Protein AF-A0A0R2NMV0-F1 (afdb_monomer_lite)

Foldseek 3Di:
DKKKKKKFFAFQFQDAFVVLVVLCVVVVHDADVVHTNLSSVQSSLCVVLVKDKAKAQPVPDPDPPWDWDADQAFAIFIGDPNDTDHRDDDSPRGIMMMMIGHHPDDNVSNVVSQVVSQVVCCVGGVIRIDMDMDDDDPDDDDDDRDPDPD

pLDDT: mean 88.39, std 9.26, range [35.47, 97.25]

Sequence (150 aa):
MPVAILSMTGLDNRELNPAIEKQLALRKLSPAQPQNALADLMVAIEARHHVTMQAWDMAVMPAEPVQIQTTYDQPVVLKAADEVVVPNLDSKSSRVLVVIGGVQADTEMVHATGQELQRKLKAYFGIQARLQFRTSSDTVQVLNTTKTVS

Secondary structure (DSSP, 8-state):
-EEEEEEEE----SSPPHHHHHHHHHTTPPPPSS--HHHHHHHHHHHHH---EEEEEGGG-SSSS-EEE--TTS--EEEETTEEEPP---TT--EEEEEE--TT--HHHHHHHHHHHHHHHHHHH----EEEEEE--SS------SPP--

Structure (mmCIF, N/CA/C/O backbone):
data_AF-A0A0R2NMV0-F1
#
_entry.id   AF-A0A0R2NMV0-F1
#
loop_
_atom_site.group_PDB
_atom_site.id
_atom_site.type_symbol
_atom_site.label_atom_id
_atom_site.label_alt_id
_atom_site.label_comp_id
_atom_site.label_asym_id
_atom_site.label_entity_id
_atom_site.label_seq_id
_atom_site.pdbx_PDB_ins_code
_atom_site.Cartn_x
_atom_site.Cartn_y
_atom_site.Cartn_z
_atom_site.occupancy
_atom_site.B_iso_or_equiv
_atom_site.auth_seq_id
_atom_site.auth_comp_id
_atom_site.auth_asym_id
_atom_site.auth_atom_id
_atom_site.pdbx_PDB_model_num
ATOM 1 N N . MET A 1 1 ? -1.492 0.557 -18.252 1.00 85.12 1 MET A N 1
ATOM 2 C CA . MET A 1 1 ? -2.163 0.353 -16.944 1.00 85.12 1 MET A CA 1
ATOM 3 C C . MET A 1 1 ? -1.728 1.428 -15.947 1.00 85.12 1 MET A C 1
ATOM 5 O O . MET A 1 1 ? -0.521 1.647 -15.849 1.00 85.12 1 MET A O 1
ATOM 9 N N . PRO A 1 2 ? -2.656 2.131 -15.270 1.00 91.25 2 PRO A N 1
ATOM 10 C CA . PRO A 1 2 ? -2.325 3.117 -14.241 1.00 91.25 2 PRO A CA 1
ATOM 11 C C . PRO A 1 2 ? -1.836 2.433 -12.961 1.00 91.25 2 PRO A C 1
ATOM 13 O O . PRO A 1 2 ? -2.341 1.383 -12.571 1.00 91.25 2 PRO A O 1
ATOM 16 N N . VAL A 1 3 ? -0.840 3.032 -12.315 1.00 92.81 3 VAL A N 1
ATOM 17 C CA . VAL A 1 3 ? -0.244 2.533 -11.074 1.00 92.81 3 VAL A CA 1
ATOM 18 C C . VAL A 1 3 ? 0.109 3.715 -10.183 1.00 92.81 3 VAL A C 1
ATOM 20 O O . VAL A 1 3 ? 0.656 4.720 -10.644 1.00 92.81 3 VAL A O 1
ATOM 23 N N . ALA A 1 4 ? -0.158 3.589 -8.890 1.00 94.31 4 ALA A N 1
ATOM 24 C CA . ALA A 1 4 ? 0.366 4.489 -7.878 1.00 94.31 4 ALA A CA 1
ATOM 25 C C . ALA A 1 4 ? 1.418 3.765 -7.040 1.00 94.31 4 ALA A C 1
ATOM 27 O O . ALA A 1 4 ? 1.241 2.623 -6.628 1.00 94.31 4 ALA A O 1
ATOM 28 N N . ILE A 1 5 ? 2.533 4.444 -6.805 1.00 94.19 5 ILE A N 1
ATOM 29 C CA . ILE A 1 5 ? 3.656 3.929 -6.032 1.00 94.19 5 ILE A CA 1
ATOM 30 C C . ILE A 1 5 ? 3.853 4.867 -4.860 1.00 94.19 5 ILE A C 1
ATOM 32 O O . ILE A 1 5 ? 4.059 6.071 -5.037 1.00 94.19 5 ILE A O 1
ATOM 36 N N . LEU A 1 6 ? 3.770 4.310 -3.663 1.00 95.25 6 LEU A N 1
ATOM 37 C CA . LEU A 1 6 ? 3.873 5.042 -2.423 1.00 95.25 6 LEU A CA 1
ATOM 38 C C . LEU A 1 6 ? 5.040 4.472 -1.615 1.00 95.25 6 LEU A C 1
ATOM 40 O O . LEU A 1 6 ? 5.054 3.294 -1.287 1.00 95.25 6 LEU A O 1
ATOM 44 N N . SER A 1 7 ? 6.038 5.299 -1.312 1.00 93.62 7 SER A N 1
ATOM 45 C CA . SER A 1 7 ? 7.212 4.891 -0.534 1.00 93.62 7 SER A CA 1
ATOM 46 C C . SER A 1 7 ? 7.331 5.685 0.760 1.00 93.62 7 SER A C 1
ATOM 48 O O . SER A 1 7 ? 7.032 6.884 0.806 1.00 93.62 7 SER A O 1
ATOM 50 N N . MET A 1 8 ? 7.766 5.021 1.828 1.00 92.62 8 MET A N 1
ATOM 51 C CA . MET A 1 8 ? 7.966 5.652 3.130 1.00 92.62 8 MET A CA 1
ATOM 52 C C . MET A 1 8 ? 9.046 4.954 3.954 1.00 92.62 8 MET A C 1
ATOM 54 O O . MET A 1 8 ? 9.427 3.816 3.687 1.00 92.62 8 MET A O 1
ATOM 58 N N . THR A 1 9 ? 9.513 5.646 4.985 1.00 89.88 9 THR A N 1
ATOM 59 C CA . THR A 1 9 ? 10.479 5.137 5.960 1.00 89.88 9 THR A CA 1
ATOM 60 C C . THR A 1 9 ? 10.031 5.498 7.368 1.00 89.88 9 THR A C 1
ATOM 62 O O . THR A 1 9 ? 9.365 6.517 7.545 1.00 89.88 9 THR A O 1
ATOM 65 N N . GLY A 1 10 ? 10.442 4.710 8.360 1.00 84.44 10 GLY A N 1
ATOM 66 C CA . GLY A 1 10 ? 10.138 4.982 9.768 1.00 84.44 10 GLY A CA 1
ATOM 67 C C . GLY A 1 10 ? 8.693 4.670 10.155 1.00 84.44 10 GLY A C 1
ATOM 68 O O . GLY A 1 10 ? 8.154 5.316 11.048 1.00 84.44 10 GLY A O 1
ATOM 69 N N . LEU A 1 11 ? 8.062 3.712 9.468 1.00 85.81 11 LEU A N 1
ATOM 70 C CA . LEU A 1 11 ? 6.762 3.184 9.867 1.00 85.81 11 LEU A CA 1
ATOM 71 C C . LEU A 1 11 ? 6.899 2.385 11.161 1.00 85.81 11 LEU A C 1
ATOM 73 O O . LEU A 1 11 ? 7.620 1.392 11.194 1.00 85.81 11 LEU A O 1
ATOM 77 N N . ASP A 1 12 ? 6.184 2.800 12.205 1.00 82.75 12 ASP A N 1
ATOM 78 C CA . ASP A 1 12 ? 5.920 1.926 13.344 1.00 82.75 12 ASP A CA 1
ATOM 79 C C . ASP A 1 12 ? 4.629 1.156 13.076 1.00 82.75 12 ASP A C 1
ATOM 81 O O . ASP A 1 12 ? 3.527 1.700 13.138 1.00 82.75 12 ASP A O 1
ATOM 85 N N . ASN A 1 13 ? 4.793 -0.107 12.694 1.00 82.31 13 ASN A N 1
ATOM 86 C CA . ASN A 1 13 ? 3.703 -0.980 12.279 1.00 82.31 13 ASN A CA 1
ATOM 87 C C . ASN A 1 13 ? 3.323 -2.000 13.368 1.00 82.31 13 ASN A C 1
ATOM 89 O O . ASN A 1 13 ? 2.532 -2.913 13.118 1.00 82.31 13 ASN A O 1
ATOM 93 N N . ARG A 1 14 ? 3.925 -1.880 14.562 1.00 80.94 14 ARG A N 1
ATOM 94 C CA . ARG A 1 14 ? 3.723 -2.796 15.695 1.00 80.94 14 ARG A CA 1
ATOM 95 C C . ARG A 1 14 ? 2.430 -2.513 16.431 1.00 80.94 14 ARG A C 1
ATOM 97 O O . ARG A 1 14 ? 1.765 -3.444 16.875 1.00 80.94 14 ARG A O 1
ATOM 104 N N . GLU A 1 15 ? 2.111 -1.237 16.584 1.00 83.06 15 GLU A N 1
ATOM 105 C CA . GLU A 1 15 ? 0.925 -0.801 17.300 1.00 83.06 15 GLU A CA 1
ATOM 106 C C . GLU A 1 15 ? -0.272 -0.786 16.350 1.00 83.06 15 GLU A C 1
ATOM 108 O O . GLU A 1 15 ? -0.298 -0.048 15.363 1.00 83.06 15 GLU A O 1
ATOM 113 N N . LEU A 1 16 ? -1.267 -1.626 16.641 1.00 86.88 16 LEU A N 1
ATOM 114 C CA . LEU A 1 16 ? -2.541 -1.593 15.933 1.00 86.88 16 LEU A CA 1
ATOM 115 C C . LEU A 1 16 ? -3.228 -0.252 16.187 1.00 86.88 16 LEU A C 1
ATOM 117 O O . LEU A 1 16 ? -3.166 0.301 17.282 1.00 86.88 16 LEU A O 1
ATOM 121 N N . ASN A 1 17 ? -3.901 0.277 15.169 1.00 91.00 17 ASN A N 1
ATOM 122 C CA . ASN A 1 17 ? -4.581 1.557 15.288 1.00 91.00 17 ASN A CA 1
ATOM 123 C C . ASN A 1 17 ? -6.075 1.342 15.602 1.00 91.00 17 ASN A C 1
ATOM 125 O O . ASN A 1 17 ? -6.806 0.874 14.720 1.00 91.00 17 ASN A O 1
ATOM 129 N N . PRO A 1 18 ? -6.582 1.779 16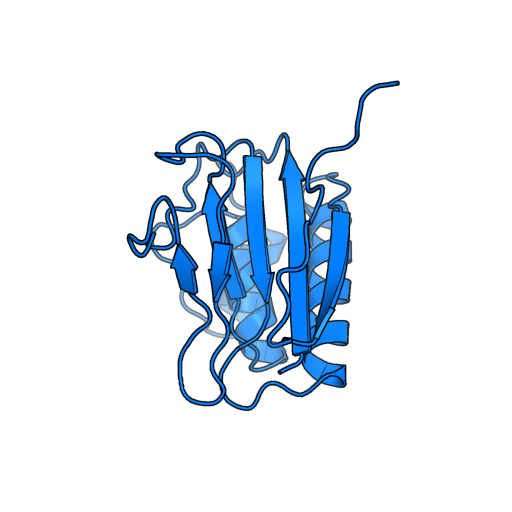.773 1.00 92.62 18 PRO A N 1
ATOM 130 C CA . PRO A 1 18 ? -7.976 1.547 17.165 1.00 92.62 18 PRO A CA 1
ATOM 131 C C . PRO A 1 18 ? -9.006 2.132 16.191 1.00 92.62 18 PRO A C 1
ATOM 133 O O . PRO A 1 18 ? -10.119 1.620 16.051 1.00 92.62 18 PRO A O 1
ATOM 136 N N . ALA A 1 19 ? -8.659 3.216 15.486 1.00 93.25 19 ALA A N 1
ATOM 137 C CA . ALA A 1 19 ? -9.546 3.805 14.487 1.00 93.25 19 ALA A CA 1
ATOM 138 C C . ALA A 1 19 ? -9.664 2.924 13.234 1.00 93.25 19 ALA A C 1
ATOM 140 O O . ALA A 1 19 ? -10.731 2.895 12.614 1.00 93.25 19 ALA A O 1
ATOM 141 N N . ILE A 1 20 ? -8.595 2.211 12.870 1.00 94.50 20 ILE A N 1
ATOM 142 C CA . ILE A 1 20 ? -8.582 1.261 11.753 1.00 94.50 20 ILE A CA 1
ATOM 143 C C . ILE A 1 20 ? -9.339 -0.008 12.154 1.00 94.50 20 ILE A C 1
ATOM 145 O O . ILE A 1 20 ? -10.245 -0.418 11.432 1.00 94.50 20 ILE A O 1
ATOM 149 N N . GLU A 1 21 ? -9.075 -0.560 13.338 1.00 94.62 21 GLU A N 1
ATOM 150 C CA . GLU A 1 21 ? -9.790 -1.737 13.855 1.00 94.62 21 GLU A CA 1
ATOM 151 C C . GLU A 1 21 ? -11.302 -1.499 13.915 1.00 94.62 21 GLU A C 1
ATOM 153 O O . GLU A 1 21 ? -12.100 -2.314 13.447 1.00 94.62 21 GLU A O 1
ATOM 158 N N . LYS A 1 22 ? -11.718 -0.321 14.398 1.00 94.62 22 LYS A N 1
ATOM 159 C CA . LYS A 1 22 ? -13.128 0.077 14.396 1.00 94.62 22 LYS A CA 1
ATOM 160 C C . LYS A 1 22 ? -13.707 0.139 12.980 1.00 94.62 22 LYS A C 1
ATOM 162 O O . LYS A 1 22 ? -14.855 -0.253 12.783 1.00 94.62 22 LYS A O 1
ATOM 167 N N . GLN A 1 23 ? -12.951 0.627 11.992 1.00 93.69 23 GLN A N 1
ATOM 168 C CA . GLN A 1 23 ? -13.397 0.647 10.592 1.00 93.69 23 GLN A CA 1
ATOM 169 C C . GLN A 1 23 ? -13.575 -0.764 10.030 1.00 93.69 23 GLN A C 1
ATOM 171 O O . GLN A 1 23 ? -14.583 -1.012 9.365 1.00 93.69 23 GLN A O 1
ATOM 176 N N . LEU A 1 24 ? -12.641 -1.674 10.316 1.00 95.50 24 LEU A N 1
ATOM 177 C CA . LEU A 1 24 ? -12.741 -3.075 9.912 1.00 95.50 24 LEU A CA 1
ATOM 178 C C . LEU A 1 24 ? -13.975 -3.736 10.537 1.00 95.50 24 LEU A C 1
ATOM 180 O O . LEU A 1 24 ? -14.806 -4.286 9.815 1.00 95.50 24 LEU A O 1
ATOM 184 N N . ALA A 1 25 ? -14.164 -3.582 11.850 1.00 95.81 25 ALA A N 1
ATOM 185 C CA . ALA A 1 25 ? -15.295 -4.155 12.576 1.00 95.81 25 ALA A CA 1
ATOM 186 C C . ALA A 1 25 ? -16.650 -3.626 12.078 1.00 95.81 25 ALA A C 1
ATOM 188 O O . ALA A 1 25 ? -17.555 -4.409 11.788 1.00 95.81 25 ALA A O 1
ATOM 189 N N . LEU A 1 26 ? -16.789 -2.303 11.912 1.00 95.62 26 LEU A N 1
ATOM 190 C CA . LEU A 1 26 ? -18.027 -1.680 11.423 1.00 95.62 26 LEU A CA 1
ATOM 191 C C . LEU A 1 26 ? -18.417 -2.168 10.024 1.00 95.62 26 LEU A C 1
ATOM 193 O O . LEU A 1 26 ? -19.601 -2.258 9.706 1.00 95.62 26 LEU A O 1
ATOM 197 N N . ARG A 1 27 ? -17.422 -2.482 9.192 1.00 94.69 27 ARG A N 1
ATOM 198 C CA . ARG A 1 27 ? -17.616 -2.949 7.816 1.00 94.69 27 ARG A CA 1
ATOM 199 C C . ARG A 1 27 ? -17.578 -4.469 7.684 1.00 94.69 27 ARG A C 1
ATOM 201 O O . ARG A 1 27 ? -17.703 -4.963 6.569 1.00 94.69 27 ARG A O 1
ATOM 208 N N . LYS A 1 28 ? -17.436 -5.195 8.801 1.00 95.50 28 LYS A N 1
ATOM 209 C CA . LYS A 1 28 ? -17.300 -6.660 8.854 1.00 95.50 28 LYS A CA 1
ATOM 210 C C . LYS A 1 28 ? -16.176 -7.183 7.949 1.00 95.50 28 LYS A C 1
ATOM 212 O O . LYS A 1 28 ? -16.324 -8.215 7.303 1.00 95.50 28 LYS A O 1
ATOM 217 N N . LEU A 1 29 ? -15.071 -6.446 7.890 1.00 95.94 29 LEU A N 1
ATOM 218 C CA . LEU A 1 29 ? -13.872 -6.838 7.158 1.00 95.94 29 LEU A CA 1
ATOM 219 C C . LEU A 1 29 ? -12.953 -7.632 8.084 1.00 95.94 29 LEU A C 1
ATOM 221 O O . LEU A 1 29 ? -12.768 -7.265 9.245 1.00 95.94 29 LEU A O 1
ATOM 225 N N . SER A 1 30 ? -12.371 -8.707 7.565 1.00 95.19 30 SER A N 1
ATOM 226 C CA . SER A 1 30 ? -11.333 -9.451 8.274 1.00 95.19 30 SER A CA 1
ATOM 227 C C . SER A 1 30 ? -10.033 -8.639 8.303 1.00 95.19 30 SER A C 1
ATOM 229 O O . SER A 1 30 ? -9.668 -8.084 7.267 1.00 95.19 30 SER A O 1
ATOM 231 N N . PRO A 1 31 ? -9.322 -8.576 9.442 1.00 93.44 31 PRO A N 1
ATOM 232 C CA . PRO A 1 31 ? -7.980 -8.005 9.494 1.00 93.44 31 PRO A CA 1
ATOM 233 C C . PRO A 1 31 ? -7.014 -8.720 8.549 1.00 93.44 31 PRO A C 1
ATOM 235 O O . PRO A 1 31 ? -7.200 -9.900 8.227 1.00 93.44 31 PRO A O 1
ATOM 238 N N . ALA A 1 32 ? -5.967 -8.015 8.136 1.00 91.62 32 ALA A N 1
ATOM 239 C CA . ALA A 1 32 ? -4.927 -8.574 7.290 1.00 91.62 32 ALA A CA 1
ATOM 240 C C . ALA A 1 32 ? -4.158 -9.691 8.013 1.00 91.62 32 ALA A C 1
ATOM 242 O O . ALA A 1 32 ? -4.109 -9.743 9.243 1.00 91.62 32 ALA A O 1
ATOM 243 N N . GLN A 1 33 ? -3.544 -10.593 7.245 1.00 89.00 33 GLN A N 1
ATOM 244 C CA . GLN A 1 33 ? -2.713 -11.678 7.770 1.00 89.00 33 GLN A CA 1
ATOM 245 C C . GLN A 1 33 ? -1.367 -11.706 7.023 1.00 89.00 33 GLN A C 1
ATOM 247 O O . GLN A 1 33 ? -1.379 -11.893 5.806 1.00 89.00 33 GLN A O 1
ATOM 252 N N . PRO A 1 34 ? -0.219 -11.539 7.712 1.00 87.56 34 PRO A N 1
ATOM 253 C CA . PRO A 1 34 ? -0.089 -11.238 9.142 1.00 87.56 34 PRO A CA 1
ATOM 254 C C . PRO A 1 34 ? -0.653 -9.853 9.500 1.00 87.56 34 PRO A C 1
ATOM 256 O O . PRO A 1 34 ? -0.543 -8.905 8.721 1.00 87.56 34 PRO A O 1
ATOM 259 N N . GLN A 1 35 ? -1.241 -9.733 10.693 1.00 89.56 35 GLN A N 1
ATOM 260 C CA . GLN A 1 35 ? -1.876 -8.487 11.117 1.00 89.56 35 GLN A CA 1
ATOM 261 C C . GLN A 1 35 ? -0.835 -7.422 11.474 1.00 89.56 35 GLN A C 1
ATOM 263 O O . GLN A 1 35 ? 0.094 -7.663 12.247 1.00 89.56 35 GLN A O 1
ATOM 268 N N . ASN A 1 36 ? -1.006 -6.232 10.907 1.00 92.25 36 ASN A N 1
ATOM 269 C CA . ASN A 1 36 ? -0.271 -5.020 11.243 1.00 92.25 36 ASN A CA 1
ATOM 270 C C . ASN A 1 36 ? -1.096 -3.799 10.811 1.00 92.25 36 ASN A C 1
ATOM 272 O O . ASN A 1 36 ? -1.986 -3.909 9.964 1.00 92.25 36 ASN A O 1
ATOM 276 N N . ALA A 1 37 ? -0.808 -2.633 11.385 1.00 92.12 37 ALA A N 1
ATOM 277 C CA . ALA A 1 37 ? -1.664 -1.460 11.230 1.00 92.12 37 ALA A CA 1
ATOM 278 C C . ALA A 1 37 ? -1.774 -0.958 9.780 1.00 92.12 37 ALA A C 1
ATOM 280 O O . ALA A 1 37 ? -2.852 -0.539 9.352 1.00 92.12 37 ALA A O 1
ATOM 281 N N . LEU A 1 38 ? -0.688 -1.002 9.006 1.00 94.88 38 LEU A N 1
ATOM 282 C CA . LEU A 1 38 ? -0.702 -0.620 7.596 1.00 94.88 38 LEU A CA 1
ATOM 283 C C . LEU A 1 38 ? -1.467 -1.635 6.739 1.00 94.88 38 LEU A C 1
ATOM 285 O O . LEU A 1 38 ? -2.257 -1.227 5.892 1.00 94.88 38 LEU A O 1
ATOM 289 N N . ALA A 1 39 ? -1.280 -2.933 6.959 1.00 94.62 39 ALA A N 1
ATOM 290 C CA . ALA A 1 39 ? -2.004 -3.955 6.212 1.00 94.62 39 ALA A CA 1
ATOM 291 C C . ALA A 1 39 ? -3.516 -3.885 6.495 1.00 94.62 39 ALA A C 1
ATOM 293 O O . ALA A 1 39 ? -4.321 -3.919 5.567 1.00 94.62 39 ALA A O 1
ATOM 294 N N . ASP A 1 40 ? -3.911 -3.664 7.750 1.00 95.00 40 ASP A N 1
ATOM 295 C CA . ASP A 1 40 ? -5.311 -3.440 8.132 1.00 95.00 40 ASP A CA 1
ATOM 296 C C . ASP A 1 40 ? -5.890 -2.172 7.485 1.00 95.00 40 ASP A C 1
ATOM 298 O O . ASP A 1 40 ? -7.027 -2.155 6.999 1.00 95.00 40 ASP A O 1
ATOM 302 N N . LEU A 1 41 ? -5.094 -1.101 7.422 1.00 95.62 41 LEU A N 1
ATOM 303 C CA . LEU A 1 41 ? -5.463 0.115 6.705 1.00 95.62 41 LEU A CA 1
ATOM 304 C C . LEU A 1 41 ? -5.674 -0.157 5.211 1.00 95.62 41 LEU A C 1
ATOM 306 O O . LEU A 1 41 ? -6.636 0.353 4.629 1.00 95.62 41 LEU A O 1
ATOM 310 N N . MET A 1 42 ? -4.786 -0.942 4.600 1.00 95.88 42 MET A N 1
ATOM 311 C CA . MET A 1 42 ? -4.885 -1.314 3.194 1.00 95.88 42 MET A CA 1
ATOM 312 C C . MET A 1 42 ? -6.180 -2.081 2.931 1.00 95.88 42 MET A C 1
ATOM 314 O O . MET A 1 42 ? -6.942 -1.656 2.069 1.00 95.88 42 MET A O 1
ATOM 318 N N . VAL A 1 43 ? -6.508 -3.089 3.747 1.00 95.75 43 VAL A N 1
ATOM 319 C CA . VAL A 1 43 ? -7.780 -3.833 3.656 1.00 95.75 43 VAL A CA 1
ATOM 320 C C . VAL A 1 43 ? -8.989 -2.896 3.730 1.00 95.75 43 VAL A C 1
ATOM 322 O O . VAL A 1 43 ? -9.918 -2.988 2.922 1.00 95.75 43 VAL A O 1
ATOM 325 N N . ALA A 1 44 ? -8.986 -1.949 4.672 1.00 95.75 44 ALA A N 1
ATOM 326 C CA . ALA A 1 44 ? -10.088 -1.003 4.816 1.00 95.75 44 ALA A CA 1
ATOM 327 C C . ALA A 1 44 ? -10.263 -0.109 3.571 1.00 95.75 44 ALA A C 1
ATOM 329 O O . ALA A 1 44 ? -11.395 0.201 3.186 1.00 95.75 44 ALA A O 1
ATOM 330 N N . ILE A 1 45 ? -9.175 0.328 2.939 1.00 95.94 45 ILE A N 1
ATOM 331 C CA . ILE A 1 45 ? -9.223 1.179 1.741 1.00 95.94 45 ILE A CA 1
ATOM 332 C C . ILE A 1 45 ? -9.584 0.347 0.500 1.00 95.94 45 ILE A C 1
ATOM 334 O O . ILE A 1 45 ? -10.457 0.758 -0.265 1.00 95.94 45 ILE A O 1
ATOM 338 N N . GLU A 1 46 ? -8.985 -0.831 0.329 1.00 93.62 46 GLU A N 1
ATOM 339 C CA . GLU A 1 46 ? -9.268 -1.774 -0.762 1.00 93.62 46 GLU A CA 1
ATOM 340 C C . GLU A 1 46 ? -10.753 -2.101 -0.853 1.00 93.62 46 GLU A C 1
ATOM 342 O O . GLU A 1 46 ? -11.360 -1.944 -1.908 1.00 93.62 46 GLU A O 1
ATOM 347 N N . ALA A 1 47 ? -11.380 -2.434 0.277 1.00 93.00 47 ALA A N 1
ATOM 348 C CA . ALA A 1 47 ? -12.806 -2.740 0.329 1.00 93.00 47 ALA A CA 1
ATOM 349 C C . ALA A 1 47 ? -13.713 -1.563 -0.087 1.00 93.00 47 ALA A C 1
ATOM 351 O O . ALA A 1 47 ? -14.922 -1.729 -0.222 1.00 93.00 47 ALA A O 1
ATOM 352 N N . ARG A 1 48 ? -13.186 -0.332 -0.159 1.00 92.19 48 ARG A N 1
ATOM 353 C CA . ARG A 1 48 ? -13.925 0.858 -0.611 1.00 92.19 48 ARG A CA 1
ATOM 354 C C . ARG A 1 48 ? -13.698 1.128 -2.097 1.00 92.19 48 ARG A C 1
ATOM 356 O O . ARG A 1 48 ? -14.661 1.410 -2.802 1.00 92.19 48 ARG A O 1
ATOM 363 N N . HIS A 1 49 ? -12.443 1.103 -2.536 1.00 92.19 49 HIS A N 1
ATOM 364 C CA . HIS A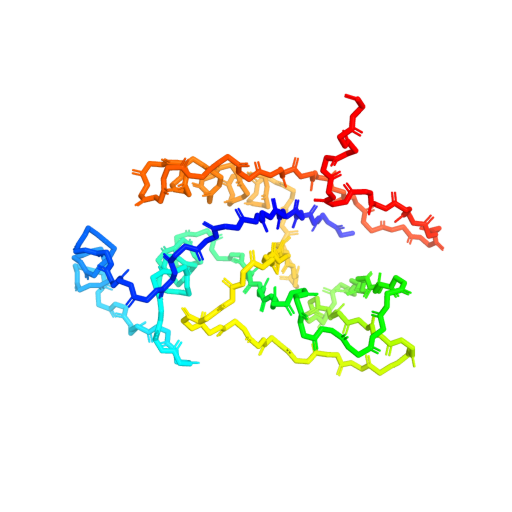 1 49 ? -12.063 1.504 -3.895 1.00 92.19 49 HIS A CA 1
ATOM 365 C C . HIS A 1 49 ? -12.035 0.349 -4.888 1.00 92.19 49 HIS A C 1
ATOM 367 O O . HIS A 1 49 ? -12.048 0.602 -6.081 1.00 92.19 49 HIS A O 1
ATOM 373 N N . HIS A 1 50 ? -12.019 -0.897 -4.415 1.00 90.00 50 HIS A N 1
ATOM 374 C CA . HIS A 1 50 ? -11.884 -2.095 -5.249 1.00 90.00 50 HIS A CA 1
ATOM 375 C C . HIS A 1 50 ? -10.598 -2.095 -6.100 1.00 90.00 50 HIS A C 1
ATOM 377 O O . HIS A 1 50 ? -10.558 -2.682 -7.176 1.00 90.00 50 HIS A O 1
ATOM 383 N N . VAL A 1 51 ? -9.531 -1.456 -5.603 1.00 91.12 51 VAL A N 1
ATOM 384 C CA . VAL A 1 51 ? -8.198 -1.441 -6.223 1.00 91.12 51 VAL A CA 1
ATOM 385 C C . VAL A 1 51 ? -7.218 -2.146 -5.306 1.00 91.12 51 VAL A C 1
ATOM 387 O O . VAL A 1 51 ? -7.029 -1.711 -4.172 1.00 91.12 51 VAL A O 1
ATOM 390 N N . THR A 1 52 ? -6.572 -3.194 -5.812 1.00 91.19 52 THR A N 1
ATOM 391 C CA . THR A 1 52 ? -5.565 -3.961 -5.075 1.00 91.19 52 THR A CA 1
ATOM 392 C C . THR A 1 52 ? -4.371 -3.095 -4.683 1.00 91.19 52 THR A C 1
ATOM 394 O O . THR A 1 52 ? -3.871 -2.285 -5.471 1.00 91.19 52 THR A O 1
ATOM 397 N N . MET A 1 53 ? -3.882 -3.311 -3.467 1.00 94.00 53 MET A N 1
ATOM 398 C CA . MET A 1 53 ? -2.644 -2.753 -2.964 1.00 94.00 53 MET A CA 1
ATOM 399 C C . MET A 1 53 ? -1.747 -3.879 -2.461 1.00 94.00 53 MET A C 1
ATOM 401 O O . MET A 1 53 ? -2.176 -4.828 -1.813 1.00 94.00 53 MET A O 1
ATOM 405 N N . GLN A 1 54 ? -0.461 -3.771 -2.755 1.00 94.19 54 GLN A N 1
ATOM 406 C CA . GLN A 1 54 ? 0.549 -4.702 -2.270 1.00 94.19 54 GLN A CA 1
ATOM 407 C C . GLN A 1 54 ? 1.683 -3.916 -1.636 1.00 94.19 54 GLN A C 1
ATOM 409 O O . GLN A 1 54 ? 2.011 -2.823 -2.097 1.00 94.19 54 GLN A O 1
ATOM 414 N N . ALA A 1 55 ? 2.259 -4.453 -0.565 1.00 93.88 55 ALA A N 1
ATOM 415 C CA . ALA A 1 55 ? 3.287 -3.774 0.203 1.00 93.88 55 ALA A CA 1
ATOM 416 C C . ALA A 1 55 ? 4.484 -4.684 0.477 1.00 93.88 55 ALA A C 1
ATOM 418 O O . ALA A 1 55 ? 4.327 -5.863 0.796 1.00 93.88 55 ALA A O 1
ATOM 419 N N . TRP A 1 56 ? 5.672 -4.096 0.395 1.00 93.56 56 TRP A N 1
ATOM 420 C CA . TRP A 1 56 ? 6.944 -4.763 0.623 1.00 93.56 56 TRP A CA 1
ATOM 421 C C . TRP A 1 56 ? 7.804 -3.980 1.611 1.00 93.56 56 TRP A C 1
ATOM 423 O O . TRP A 1 56 ? 7.844 -2.745 1.566 1.00 93.56 56 TRP A O 1
ATOM 433 N N . ASP A 1 57 ? 8.530 -4.703 2.462 1.00 92.06 57 ASP A N 1
ATOM 434 C CA . ASP A 1 57 ? 9.621 -4.154 3.260 1.00 92.06 57 ASP A CA 1
ATOM 435 C C . ASP A 1 57 ? 10.913 -4.129 2.445 1.00 92.06 57 ASP A C 1
ATOM 437 O O . ASP A 1 57 ? 11.619 -5.124 2.274 1.00 92.06 57 ASP A O 1
ATOM 441 N N . MET A 1 58 ? 11.236 -2.940 1.959 1.00 89.75 58 MET A N 1
ATOM 442 C CA . MET A 1 58 ? 12.438 -2.630 1.204 1.00 89.75 58 MET A CA 1
ATOM 443 C C . MET A 1 58 ? 13.721 -2.762 2.031 1.00 89.75 58 MET A C 1
ATOM 445 O O . MET A 1 58 ? 14.803 -2.755 1.454 1.00 89.75 58 MET A O 1
ATOM 449 N N . ALA A 1 59 ? 13.643 -2.862 3.364 1.00 87.00 59 ALA A N 1
ATOM 450 C CA . ALA A 1 59 ? 14.826 -3.047 4.204 1.00 87.00 59 ALA A CA 1
ATOM 451 C C . ALA A 1 59 ? 15.426 -4.459 4.101 1.00 87.00 59 ALA A C 1
ATOM 453 O O . ALA A 1 59 ? 16.607 -4.634 4.391 1.00 87.00 59 ALA A O 1
ATOM 454 N N . VAL A 1 60 ? 14.633 -5.444 3.673 1.00 86.75 60 VAL A N 1
ATOM 455 C CA . VAL A 1 60 ? 15.031 -6.859 3.586 1.00 86.75 60 VAL A CA 1
ATOM 456 C C . VAL A 1 60 ? 15.039 -7.379 2.145 1.00 86.75 60 VAL A C 1
ATOM 458 O O . VAL A 1 60 ? 14.963 -8.585 1.914 1.00 86.75 60 VAL A O 1
ATOM 461 N N . MET A 1 61 ? 15.104 -6.478 1.160 1.00 86.44 61 MET A N 1
ATOM 462 C CA . MET A 1 61 ? 15.130 -6.866 -0.251 1.00 86.44 61 MET A CA 1
ATOM 463 C C . MET A 1 61 ? 16.442 -7.570 -0.609 1.00 86.44 61 MET A C 1
ATOM 465 O O . MET A 1 61 ? 17.509 -7.116 -0.194 1.00 86.44 61 MET A O 1
ATOM 469 N N . PRO A 1 62 ? 16.388 -8.641 -1.421 1.00 79.00 62 PRO A N 1
ATOM 470 C CA . PRO A 1 62 ? 17.577 -9.406 -1.786 1.00 79.00 62 PRO A CA 1
ATOM 471 C C . PRO A 1 62 ? 18.509 -8.636 -2.734 1.00 79.00 62 PRO A C 1
ATOM 473 O O . PRO A 1 62 ? 19.707 -8.907 -2.767 1.00 79.00 62 PRO A O 1
ATOM 476 N N . ALA A 1 63 ? 17.975 -7.674 -3.496 1.00 79.94 63 ALA A N 1
ATOM 477 C CA . ALA A 1 63 ? 18.737 -6.820 -4.399 1.00 79.94 63 ALA A CA 1
ATOM 478 C C . ALA A 1 63 ? 18.047 -5.462 -4.615 1.00 79.94 63 ALA A C 1
ATOM 480 O O . ALA A 1 63 ? 16.818 -5.366 -4.607 1.00 79.94 63 ALA A O 1
ATOM 481 N N . GLU A 1 64 ? 18.849 -4.426 -4.867 1.00 80.31 64 GLU A N 1
ATOM 482 C CA . GLU A 1 64 ? 18.409 -3.123 -5.375 1.00 80.31 64 GLU A CA 1
ATOM 483 C C . GLU A 1 64 ? 19.190 -2.817 -6.681 1.00 80.31 64 GLU A C 1
ATOM 485 O O . GLU A 1 64 ? 20.395 -3.076 -6.726 1.00 80.31 64 GLU A O 1
ATOM 490 N N . PRO A 1 65 ? 18.564 -2.269 -7.746 1.00 83.31 65 PRO A N 1
ATOM 491 C CA . PRO A 1 65 ? 17.169 -1.839 -7.835 1.00 83.31 65 PRO A CA 1
ATOM 492 C C . PRO A 1 65 ? 16.183 -3.005 -8.015 1.00 83.31 65 PRO A C 1
ATOM 494 O O . PRO A 1 65 ? 16.516 -4.049 -8.569 1.00 83.31 65 PRO A O 1
ATOM 497 N N . VAL A 1 66 ? 14.941 -2.786 -7.583 1.00 88.06 66 VAL A N 1
ATOM 498 C CA . VAL A 1 66 ? 13.801 -3.673 -7.863 1.00 88.06 66 VAL A CA 1
ATOM 499 C C . VAL A 1 66 ? 13.013 -3.169 -9.072 1.00 88.06 66 VAL A C 1
ATOM 501 O O . VAL A 1 66 ? 13.000 -1.971 -9.365 1.00 88.06 66 VAL A O 1
ATOM 504 N N . GLN A 1 67 ? 12.311 -4.070 -9.750 1.00 90.00 67 GLN A N 1
ATOM 505 C CA . GLN A 1 67 ? 11.462 -3.764 -10.895 1.00 90.00 67 GLN A CA 1
ATOM 506 C C . GLN A 1 67 ? 9.996 -4.030 -10.559 1.00 90.00 67 GLN A C 1
ATOM 508 O O . GLN A 1 67 ? 9.646 -5.090 -10.054 1.00 90.00 67 GLN A O 1
ATOM 513 N N . ILE A 1 68 ? 9.118 -3.082 -10.879 1.00 89.25 68 ILE A N 1
ATOM 514 C CA . ILE A 1 68 ? 7.669 -3.291 -10.816 1.00 89.25 68 ILE A CA 1
ATOM 515 C C . ILE A 1 68 ? 7.204 -3.691 -12.212 1.00 89.25 68 ILE A C 1
ATOM 517 O O . ILE A 1 68 ? 7.366 -2.923 -13.163 1.00 89.25 68 ILE A O 1
ATOM 521 N N . GLN A 1 69 ? 6.616 -4.875 -12.336 1.00 88.31 69 GLN A N 1
ATOM 522 C CA . GLN A 1 69 ? 6.002 -5.342 -13.572 1.00 88.31 69 GLN A CA 1
ATOM 523 C C . GLN A 1 69 ? 4.483 -5.302 -13.434 1.00 88.31 69 GLN A C 1
ATOM 525 O O . GLN A 1 69 ? 3.904 -5.706 -12.427 1.00 88.31 69 GLN A O 1
ATOM 530 N N . THR A 1 70 ? 3.843 -4.762 -14.464 1.00 84.50 70 THR A N 1
ATOM 531 C CA . THR A 1 70 ? 2.410 -4.482 -14.493 1.00 84.50 70 THR A CA 1
ATOM 532 C C . THR A 1 70 ? 1.841 -5.048 -15.784 1.00 84.50 70 THR A C 1
ATOM 534 O O . THR A 1 70 ? 2.254 -4.650 -16.871 1.00 84.50 70 THR A O 1
ATOM 537 N N . THR A 1 71 ? 0.909 -5.986 -15.663 1.00 80.69 71 THR A N 1
ATOM 538 C CA . THR A 1 71 ? 0.249 -6.671 -16.782 1.00 80.69 71 THR A CA 1
ATOM 539 C C . THR A 1 71 ? -1.256 -6.435 -16.685 1.00 80.69 71 THR A C 1
ATOM 541 O O . THR A 1 71 ? -1.784 -6.275 -15.590 1.00 80.69 71 THR A O 1
ATOM 544 N N . TYR A 1 72 ? -1.957 -6.357 -17.819 1.00 73.62 72 TYR A N 1
ATOM 545 C CA . TYR A 1 72 ? -3.385 -5.997 -17.840 1.00 73.62 72 TYR A CA 1
ATOM 546 C C . TYR A 1 72 ? -4.294 -7.016 -17.134 1.00 73.62 72 TYR A C 1
ATOM 548 O O . TYR A 1 72 ? -5.353 -6.649 -16.628 1.00 73.62 72 TYR A O 1
ATOM 556 N N . ASP A 1 73 ? -3.884 -8.279 -17.115 1.00 80.06 73 ASP A N 1
ATOM 557 C CA . ASP A 1 73 ? -4.641 -9.449 -16.667 1.00 80.06 73 ASP A CA 1
ATOM 558 C C . ASP A 1 73 ? -4.029 -10.132 -15.437 1.00 80.06 73 ASP A C 1
ATOM 560 O O . ASP A 1 73 ? -4.559 -11.130 -14.950 1.00 80.06 73 ASP A O 1
ATOM 564 N N . GLN A 1 74 ? -2.932 -9.590 -14.909 1.00 81.62 74 GLN A N 1
ATOM 565 C CA . GLN A 1 74 ? -2.237 -10.148 -13.758 1.00 81.62 74 GLN A CA 1
ATOM 566 C C . GLN A 1 74 ? -2.102 -9.110 -12.642 1.00 81.62 74 GLN A C 1
ATOM 568 O O . GLN A 1 74 ? -2.056 -7.903 -12.905 1.00 81.62 74 GLN A O 1
ATOM 573 N N . PRO A 1 75 ? -2.016 -9.559 -11.379 1.00 81.25 75 PRO A N 1
ATOM 574 C CA . PRO A 1 75 ? -1.626 -8.689 -10.285 1.00 81.25 75 PRO A CA 1
ATOM 575 C C . PRO A 1 75 ? -0.295 -8.005 -10.585 1.00 81.25 75 PRO A C 1
ATOM 577 O O . PRO A 1 75 ? 0.566 -8.548 -11.279 1.00 81.25 75 PRO A O 1
ATOM 580 N N . VAL A 1 76 ? -0.112 -6.817 -10.019 1.00 87.31 76 VAL A N 1
ATOM 581 C CA . VAL A 1 76 ? 1.200 -6.176 -10.029 1.00 87.31 76 VAL A CA 1
ATOM 582 C C . VAL A 1 76 ? 2.194 -7.086 -9.308 1.00 87.31 76 VAL A C 1
ATOM 584 O O . VAL A 1 76 ? 1.865 -7.647 -8.266 1.00 87.31 76 VAL A O 1
ATOM 587 N N . VAL A 1 77 ? 3.396 -7.236 -9.865 1.00 91.00 77 VAL A N 1
ATOM 588 C CA . VAL A 1 77 ? 4.472 -8.021 -9.252 1.00 91.00 77 VAL A CA 1
ATOM 589 C C . VAL A 1 77 ? 5.722 -7.171 -9.078 1.00 91.00 77 VAL A C 1
ATOM 591 O O . VAL A 1 77 ? 6.057 -6.341 -9.929 1.00 91.00 77 VAL A O 1
ATOM 594 N N . LEU A 1 78 ? 6.424 -7.396 -7.970 1.00 90.75 78 LEU A N 1
ATOM 595 C CA . LEU A 1 78 ? 7.757 -6.861 -7.734 1.00 90.75 78 LEU A CA 1
ATOM 596 C C . LEU A 1 78 ? 8.787 -7.930 -8.103 1.00 90.75 78 LEU A C 1
ATOM 598 O O . LEU A 1 78 ? 8.631 -9.088 -7.724 1.00 90.75 78 LEU A O 1
ATOM 602 N N . LYS A 1 79 ? 9.832 -7.546 -8.832 1.00 90.75 79 LYS A N 1
ATOM 603 C CA . LYS A 1 79 ? 10.954 -8.406 -9.198 1.00 90.75 79 LYS A CA 1
ATOM 604 C C . LYS A 1 79 ? 12.270 -7.878 -8.644 1.00 90.75 79 LYS A C 1
ATOM 606 O O . LYS A 1 79 ? 12.537 -6.680 -8.733 1.00 90.75 79 LYS A O 1
ATOM 611 N N . ALA A 1 80 ? 13.105 -8.771 -8.131 1.00 88.50 80 ALA A N 1
ATOM 612 C CA . ALA A 1 80 ? 14.487 -8.498 -7.756 1.00 88.50 80 ALA A CA 1
ATOM 613 C C . ALA A 1 80 ? 15.378 -9.526 -8.459 1.00 88.50 80 ALA A C 1
ATOM 615 O O . ALA A 1 80 ? 15.184 -10.720 -8.267 1.00 88.50 80 ALA A O 1
ATOM 616 N N . ALA A 1 81 ? 16.311 -9.069 -9.303 1.00 84.69 81 ALA A N 1
ATOM 617 C CA . ALA A 1 81 ? 17.148 -9.948 -10.133 1.00 84.69 81 ALA A CA 1
ATOM 618 C C . ALA A 1 81 ? 16.336 -11.031 -10.889 1.00 84.69 81 ALA A C 1
ATOM 620 O O . ALA A 1 81 ? 16.671 -12.208 -10.855 1.00 84.69 81 ALA A O 1
ATOM 621 N N . ASP A 1 82 ? 15.238 -10.615 -11.532 1.00 83.31 82 ASP A N 1
ATOM 622 C CA . ASP A 1 82 ? 14.269 -11.456 -12.260 1.00 83.31 82 ASP A CA 1
ATOM 623 C C . ASP A 1 82 ? 13.401 -12.416 -11.425 1.00 83.31 82 ASP A C 1
ATOM 625 O O . ASP A 1 82 ? 12.431 -12.971 -11.952 1.00 83.31 82 ASP A O 1
ATOM 629 N N . GLU A 1 83 ? 13.638 -12.535 -10.119 1.00 89.12 83 GLU A N 1
ATOM 630 C CA . GLU A 1 83 ? 12.792 -13.317 -9.217 1.00 89.12 83 GLU A CA 1
ATOM 631 C C . GLU A 1 83 ? 11.600 -12.506 -8.709 1.00 89.12 83 GLU A C 1
ATOM 633 O O . GLU A 1 83 ? 11.738 -11.343 -8.329 1.00 89.12 83 GLU A O 1
ATOM 638 N N . VAL A 1 84 ? 10.416 -13.126 -8.673 1.00 90.62 84 VAL A N 1
ATOM 639 C CA . VAL A 1 84 ? 9.212 -12.502 -8.109 1.00 90.62 84 VAL A CA 1
ATOM 640 C C . VAL A 1 84 ? 9.322 -12.459 -6.588 1.00 90.62 84 VAL A C 1
ATOM 642 O O . VAL A 1 84 ? 9.438 -13.490 -5.929 1.00 90.62 84 VAL A O 1
ATOM 645 N N . VAL A 1 85 ? 9.217 -11.257 -6.031 1.00 91.25 85 VAL A N 1
ATOM 646 C CA . VAL A 1 85 ? 9.238 -11.010 -4.591 1.00 91.25 85 VAL A CA 1
ATOM 647 C C . VAL A 1 85 ? 7.805 -10.942 -4.078 1.00 91.25 85 VAL A C 1
ATOM 649 O O . VAL A 1 85 ? 7.029 -10.062 -4.460 1.00 91.25 85 VAL A O 1
ATOM 652 N N . VAL A 1 86 ? 7.450 -11.857 -3.180 1.00 91.88 86 VAL A N 1
ATOM 653 C CA . VAL A 1 86 ? 6.134 -11.851 -2.529 1.00 91.88 86 VAL A CA 1
ATOM 654 C C . VAL A 1 86 ? 6.001 -10.669 -1.558 1.00 91.88 86 VAL A C 1
ATOM 656 O O . VAL A 1 86 ? 6.995 -10.291 -0.931 1.00 91.88 86 VAL A O 1
ATOM 659 N N . PRO A 1 87 ? 4.797 -10.083 -1.406 1.00 92.25 87 PRO A N 1
ATOM 660 C CA . PRO A 1 87 ? 4.534 -9.097 -0.363 1.00 92.25 87 PRO A CA 1
ATOM 661 C C . PRO A 1 87 ? 4.931 -9.644 1.010 1.00 92.25 87 PRO A C 1
ATOM 663 O O . PRO A 1 87 ? 4.533 -10.745 1.390 1.00 92.25 87 PRO A O 1
ATOM 666 N N . ASN A 1 88 ? 5.737 -8.883 1.741 1.00 91.69 88 ASN A N 1
ATOM 667 C CA . ASN A 1 88 ? 6.380 -9.323 2.981 1.00 91.69 88 ASN A CA 1
ATOM 668 C C . ASN A 1 88 ? 6.243 -8.291 4.110 1.00 91.69 88 ASN A C 1
ATOM 670 O O . ASN A 1 88 ? 7.048 -8.282 5.038 1.00 91.69 88 ASN A O 1
ATOM 674 N N . LEU A 1 89 ? 5.245 -7.407 4.016 1.00 90.00 89 LEU A N 1
ATOM 675 C CA . LEU A 1 89 ? 4.974 -6.414 5.048 1.00 90.00 89 LEU A CA 1
ATOM 676 C C . LEU A 1 89 ? 4.686 -7.097 6.393 1.00 90.00 89 LEU A C 1
ATOM 678 O O . LEU A 1 89 ? 3.790 -7.934 6.508 1.00 90.00 89 LEU A O 1
ATOM 682 N N . ASP A 1 90 ? 5.411 -6.676 7.420 1.00 87.62 90 ASP A N 1
ATOM 683 C CA . ASP A 1 90 ? 5.268 -7.148 8.789 1.00 87.62 90 ASP A CA 1
AT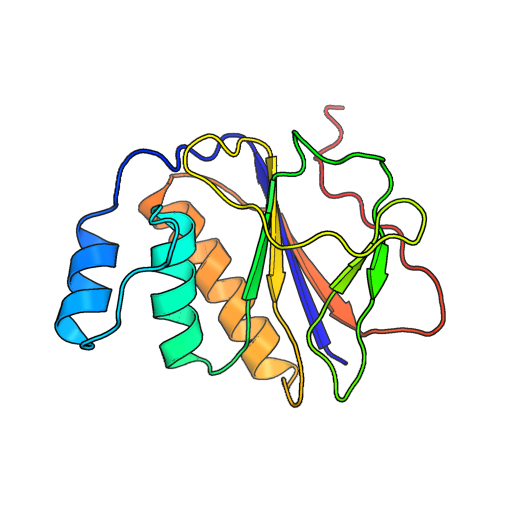OM 684 C C . ASP A 1 90 ? 5.281 -5.979 9.795 1.00 87.62 90 ASP A C 1
ATOM 686 O O . ASP A 1 90 ? 5.287 -4.795 9.439 1.00 87.62 90 ASP A O 1
ATOM 690 N N . SER A 1 91 ? 5.267 -6.306 11.089 1.00 82.88 91 SER A N 1
ATOM 691 C CA . SER A 1 91 ? 5.300 -5.314 12.168 1.00 82.88 91 SER A CA 1
ATOM 692 C C . SER A 1 91 ? 6.671 -4.651 12.374 1.00 82.88 91 SER A C 1
ATOM 694 O O . SER A 1 91 ? 6.772 -3.672 13.111 1.00 82.88 91 SER A O 1
ATOM 696 N N . LYS A 1 92 ? 7.745 -5.161 11.761 1.00 84.06 92 LYS A N 1
ATOM 697 C CA . LYS A 1 92 ? 9.122 -4.648 11.887 1.00 84.06 92 LYS A CA 1
ATOM 698 C C . LYS A 1 92 ? 9.573 -3.835 10.672 1.00 84.06 92 LYS A C 1
ATOM 700 O O . LYS A 1 92 ? 10.652 -3.244 10.716 1.00 84.06 92 LYS A O 1
ATOM 705 N N . SER A 1 93 ? 8.752 -3.799 9.630 1.00 85.69 93 SER A N 1
ATOM 706 C CA . SER A 1 93 ? 9.056 -3.169 8.354 1.00 85.69 93 SER A CA 1
ATOM 707 C C . SER A 1 93 ? 9.370 -1.686 8.519 1.00 85.69 93 SER A C 1
ATOM 709 O O . SER A 1 93 ? 8.561 -0.919 9.037 1.00 85.69 93 SER A O 1
ATOM 711 N N . SER A 1 94 ? 10.552 -1.270 8.063 1.00 81.69 94 SER A N 1
ATOM 712 C CA . SER A 1 94 ? 11.088 0.076 8.330 1.00 81.69 94 SER A CA 1
ATOM 713 C C . SER A 1 94 ? 11.213 0.944 7.079 1.00 81.69 94 SER A C 1
ATOM 715 O O . SER A 1 94 ? 11.188 2.176 7.178 1.00 81.69 94 SER A O 1
ATOM 717 N N . ARG A 1 95 ? 11.308 0.324 5.896 1.00 90.06 95 ARG A N 1
ATOM 718 C CA . ARG A 1 95 ? 11.294 0.987 4.587 1.00 90.06 95 ARG A CA 1
ATOM 719 C C . ARG A 1 95 ? 10.190 0.340 3.767 1.00 90.06 95 ARG A C 1
ATOM 721 O O . ARG A 1 95 ? 10.388 -0.736 3.235 1.00 90.06 95 ARG A O 1
ATOM 728 N N . VAL A 1 96 ? 9.032 0.973 3.644 1.00 92.62 96 VAL A N 1
ATOM 729 C CA . VAL A 1 96 ? 7.884 0.344 2.981 1.00 92.62 96 VAL A CA 1
ATOM 730 C C . VAL A 1 96 ? 7.686 0.908 1.582 1.00 92.62 96 VAL A C 1
ATOM 732 O O . VAL A 1 96 ? 7.674 2.127 1.385 1.00 92.62 96 VAL A O 1
ATOM 735 N N . LEU A 1 97 ? 7.495 0.010 0.619 1.00 94.00 97 LEU A N 1
ATOM 736 C CA . LEU A 1 97 ? 6.997 0.308 -0.717 1.00 94.00 97 LEU A CA 1
ATOM 737 C C . LEU A 1 97 ? 5.594 -0.277 -0.849 1.00 94.00 97 LEU A C 1
ATOM 739 O O . LEU A 1 97 ? 5.421 -1.480 -0.708 1.00 94.00 97 LEU A O 1
ATOM 743 N N . VAL A 1 98 ? 4.610 0.564 -1.144 1.00 94.94 98 VAL A N 1
ATOM 744 C CA . VAL A 1 98 ? 3.250 0.152 -1.492 1.00 94.94 98 VAL A CA 1
ATOM 745 C C . VAL A 1 98 ? 3.031 0.416 -2.975 1.00 94.94 98 VAL A C 1
ATOM 747 O O . VAL A 1 98 ? 3.297 1.516 -3.464 1.00 94.94 98 VAL A O 1
ATOM 750 N N . VAL A 1 99 ? 2.527 -0.582 -3.688 1.00 94.69 99 VAL A N 1
ATOM 751 C CA . VAL A 1 99 ? 2.115 -0.468 -5.084 1.00 94.69 99 VAL A CA 1
ATOM 752 C C . VAL A 1 99 ? 0.611 -0.673 -5.165 1.00 94.69 99 VAL A C 1
ATOM 754 O O . VAL A 1 99 ? 0.070 -1.617 -4.598 1.00 94.69 99 VAL A O 1
ATOM 757 N N . ILE A 1 100 ? -0.058 0.249 -5.846 1.00 94.31 100 ILE A N 1
ATOM 758 C CA . ILE A 1 100 ? -1.511 0.358 -5.939 1.00 94.31 100 ILE A CA 1
ATOM 759 C C . ILE A 1 100 ? -1.882 0.272 -7.414 1.00 94.31 100 ILE A C 1
ATOM 761 O O . ILE A 1 100 ? -1.427 1.086 -8.224 1.00 94.31 100 ILE A O 1
ATOM 765 N N . GLY A 1 101 ? -2.711 -0.702 -7.756 1.00 91.38 101 GLY A N 1
ATOM 766 C CA . GLY A 1 101 ? -3.120 -0.982 -9.126 1.00 91.38 101 GLY A CA 1
ATOM 767 C C . GLY A 1 101 ? -3.360 -2.472 -9.328 1.00 91.38 101 GLY A C 1
ATOM 768 O O . GLY A 1 101 ? -3.177 -3.279 -8.419 1.00 91.38 101 GLY A O 1
ATOM 769 N N . GLY A 1 102 ? -3.763 -2.848 -10.535 1.00 81.62 102 GLY A N 1
ATOM 770 C CA . GLY A 1 102 ? -4.032 -4.240 -10.866 1.00 81.62 102 GLY A CA 1
ATOM 771 C C . GLY A 1 102 ? -5.020 -4.379 -12.010 1.00 81.62 102 GLY A C 1
ATOM 772 O O . GLY A 1 102 ? -5.336 -3.411 -12.706 1.00 81.62 102 GLY A O 1
ATOM 773 N N . VAL A 1 103 ? -5.503 -5.607 -12.175 1.00 78.38 103 VAL A N 1
ATOM 774 C CA . VAL A 1 103 ? -6.447 -5.998 -13.222 1.00 78.38 103 VAL A CA 1
ATOM 775 C C . VAL A 1 103 ? -7.669 -5.083 -13.185 1.00 78.38 103 VAL A C 1
ATOM 777 O O . VAL A 1 103 ? -8.306 -4.941 -12.146 1.00 78.38 103 VAL A O 1
ATOM 780 N N . GLN A 1 104 ? -7.975 -4.453 -14.321 1.00 76.75 104 GLN A N 1
ATOM 781 C CA . GLN A 1 104 ? -9.114 -3.535 -14.495 1.00 76.75 104 GLN A CA 1
ATOM 782 C C . GLN A 1 104 ? -9.103 -2.260 -13.628 1.00 76.75 104 GLN A C 1
ATOM 784 O O . GLN A 1 104 ? -10.102 -1.544 -13.605 1.00 76.75 104 GLN A O 1
ATOM 789 N N . ALA A 1 105 ? -7.994 -1.919 -12.965 1.00 85.25 105 ALA A N 1
ATOM 790 C CA . ALA A 1 105 ? -7.907 -0.663 -12.228 1.00 85.25 105 ALA A CA 1
ATOM 791 C C . ALA A 1 105 ? -7.909 0.533 -13.196 1.00 85.25 105 ALA A C 1
ATOM 793 O O . ALA A 1 105 ? -7.055 0.630 -14.087 1.00 85.25 105 ALA A O 1
ATOM 794 N N . ASP A 1 106 ? -8.854 1.456 -13.016 1.00 89.81 106 ASP A N 1
ATOM 795 C CA . ASP A 1 106 ? -8.881 2.710 -13.764 1.00 89.81 106 ASP A CA 1
ATOM 796 C C . ASP A 1 106 ? -7.998 3.786 -13.104 1.00 89.81 106 ASP A C 1
ATOM 798 O O . ASP A 1 106 ? -7.556 3.678 -11.955 1.00 89.81 106 ASP A O 1
ATOM 802 N N . THR A 1 107 ? -7.693 4.837 -13.864 1.00 92.88 107 THR A N 1
ATOM 803 C CA . THR A 1 107 ? -6.796 5.903 -13.405 1.00 92.88 107 THR A CA 1
ATOM 804 C C . THR A 1 107 ? -7.384 6.676 -12.227 1.00 92.88 107 THR A C 1
ATOM 806 O O . THR A 1 107 ? -6.645 7.051 -11.317 1.00 92.88 107 THR A O 1
ATOM 809 N N . GLU A 1 108 ? -8.695 6.913 -12.221 1.00 93.81 108 GLU A N 1
ATOM 810 C CA . GLU A 1 108 ? -9.359 7.717 -11.194 1.00 93.81 108 GLU A CA 1
ATOM 811 C C . GLU A 1 108 ? -9.360 7.002 -9.842 1.00 93.81 108 GLU A C 1
ATOM 813 O O . GLU A 1 108 ? -8.987 7.598 -8.831 1.00 93.81 108 GLU A O 1
ATOM 818 N N . MET A 1 109 ? -9.682 5.709 -9.822 1.00 93.94 109 MET A N 1
ATOM 819 C CA . MET A 1 109 ? -9.659 4.863 -8.636 1.00 93.94 109 MET A CA 1
ATOM 820 C C . MET A 1 109 ? -8.237 4.677 -8.116 1.00 93.94 109 MET A C 1
ATOM 822 O O . MET A 1 109 ? -8.021 4.785 -6.908 1.00 93.94 109 MET A O 1
ATOM 826 N N . VAL A 1 110 ? -7.239 4.468 -8.986 1.00 94.88 110 VAL A N 1
ATOM 827 C CA . VAL A 1 110 ? -5.825 4.407 -8.563 1.00 94.88 110 VAL A CA 1
ATOM 828 C C . VAL A 1 110 ? -5.394 5.729 -7.923 1.00 94.88 110 VAL A C 1
ATOM 830 O O . VAL A 1 110 ? -4.745 5.733 -6.872 1.00 94.88 110 VAL A O 1
ATOM 833 N N . HIS A 1 111 ? -5.792 6.861 -8.510 1.00 96.12 111 HIS A N 1
ATOM 834 C CA . HIS A 1 111 ? -5.507 8.184 -7.962 1.00 96.12 111 HIS A CA 1
ATOM 835 C C . HIS A 1 111 ? -6.182 8.406 -6.606 1.00 96.12 111 HIS A C 1
ATOM 837 O O . HIS A 1 111 ? -5.512 8.796 -5.644 1.00 96.12 111 HIS A O 1
ATOM 843 N N . ALA A 1 112 ? -7.478 8.113 -6.506 1.00 96.25 112 ALA A N 1
ATOM 844 C CA . ALA A 1 112 ? -8.252 8.254 -5.279 1.00 96.25 112 ALA A CA 1
ATOM 845 C C . ALA A 1 112 ? -7.714 7.352 -4.157 1.00 96.25 112 ALA A C 1
ATOM 847 O O . ALA A 1 112 ? -7.521 7.817 -3.032 1.00 96.25 112 ALA A O 1
ATOM 848 N N . THR A 1 113 ? -7.390 6.096 -4.477 1.00 96.81 113 THR A N 1
ATOM 849 C CA . THR A 1 113 ? -6.812 5.120 -3.541 1.00 96.81 113 THR A CA 1
ATOM 850 C C . THR A 1 113 ? -5.459 5.603 -3.020 1.00 96.81 113 THR A C 1
ATOM 852 O O . THR A 1 113 ? -5.242 5.646 -1.808 1.00 96.81 113 THR A O 1
ATOM 855 N N . GLY A 1 114 ? -4.566 6.047 -3.914 1.00 96.62 114 GLY A N 1
ATOM 856 C CA . GLY A 1 114 ? -3.251 6.569 -3.538 1.00 96.62 114 GLY A CA 1
ATOM 857 C C . GLY A 1 114 ? -3.328 7.812 -2.650 1.00 96.62 114 GLY A C 1
ATOM 858 O O . GLY A 1 114 ? -2.631 7.893 -1.636 1.00 96.62 114 GLY A O 1
ATOM 859 N N . GLN A 1 115 ? -4.202 8.765 -2.988 1.00 96.94 115 GLN A N 1
ATOM 860 C CA . GLN A 1 115 ? -4.408 9.975 -2.186 1.00 96.94 115 GLN A CA 1
ATOM 861 C C . GLN A 1 115 ? -5.025 9.665 -0.817 1.00 96.94 115 GLN A C 1
ATOM 863 O O . GLN A 1 115 ? -4.598 10.230 0.195 1.00 96.94 115 GLN A O 1
ATOM 868 N N . GLU A 1 116 ? -6.010 8.763 -0.756 1.00 97.25 116 GLU A N 1
ATOM 869 C CA . GLU A 1 116 ? -6.613 8.355 0.512 1.00 97.25 116 GLU A CA 1
ATOM 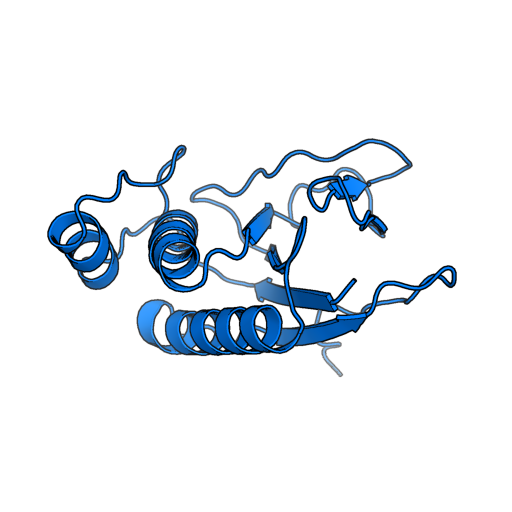870 C C . GLU A 1 116 ? -5.592 7.657 1.411 1.00 97.25 116 GLU A C 1
ATOM 872 O O . GLU A 1 116 ? -5.494 8.015 2.591 1.00 97.25 116 GLU A O 1
ATOM 877 N N . LEU A 1 117 ? -4.794 6.736 0.861 1.00 97.12 117 LEU A N 1
ATOM 878 C CA . LEU A 1 117 ? -3.740 6.056 1.606 1.00 97.12 117 LEU A CA 1
ATOM 879 C C . LEU A 1 117 ? -2.707 7.057 2.133 1.00 97.12 117 LEU A C 1
ATOM 881 O O . LEU A 1 117 ? -2.437 7.064 3.331 1.00 97.12 117 LEU A O 1
ATOM 885 N N . GLN A 1 118 ? -2.189 7.962 1.295 1.00 96.50 118 GLN A N 1
ATOM 886 C CA . GLN A 1 118 ? -1.221 8.980 1.727 1.00 96.50 118 GLN A CA 1
ATOM 887 C C . GLN A 1 118 ? -1.775 9.869 2.852 1.00 96.50 118 GLN A C 1
ATOM 889 O O . GLN A 1 118 ? -1.080 10.149 3.833 1.00 96.50 118 GLN A O 1
ATOM 894 N N . ARG A 1 119 ? -3.037 10.301 2.742 1.00 96.31 119 ARG A N 1
ATOM 895 C CA . ARG A 1 119 ? -3.690 11.130 3.763 1.00 96.31 119 ARG A CA 1
ATOM 896 C C . ARG A 1 119 ? -3.865 10.371 5.077 1.00 96.31 119 ARG A C 1
ATOM 898 O O . ARG A 1 119 ? -3.604 10.935 6.139 1.00 96.31 119 ARG A O 1
ATOM 905 N N . LYS A 1 120 ? -4.312 9.114 5.019 1.00 95.38 120 LYS A N 1
ATOM 906 C CA . LYS A 1 120 ? -4.502 8.278 6.210 1.00 95.38 120 LYS A CA 1
ATOM 907 C C . LYS A 1 120 ? -3.172 7.893 6.851 1.00 95.38 120 LYS A C 1
ATOM 909 O O . LYS A 1 120 ? -3.095 7.900 8.071 1.00 95.38 120 LYS A O 1
ATOM 914 N N . LEU A 1 121 ? -2.118 7.679 6.063 1.00 94.12 121 LEU A N 1
ATOM 915 C CA . LEU A 1 121 ? -0.767 7.458 6.578 1.00 94.12 121 LEU A CA 1
ATOM 916 C C . LEU A 1 121 ? -0.284 8.634 7.432 1.00 94.12 121 LEU A C 1
ATOM 918 O O . LEU A 1 121 ? 0.152 8.449 8.567 1.00 94.12 121 LEU A O 1
ATOM 922 N N . LYS A 1 122 ? -0.460 9.860 6.927 1.00 93.31 122 LYS A N 1
ATOM 923 C CA . LYS A 1 122 ? -0.146 11.074 7.686 1.00 93.31 122 LYS A CA 1
ATOM 924 C C . LYS A 1 122 ? -0.995 11.201 8.953 1.00 93.31 122 LYS A C 1
ATOM 926 O O . LYS A 1 122 ? -0.478 11.603 9.986 1.00 93.31 122 LYS A O 1
ATOM 931 N N . ALA A 1 123 ? -2.287 10.881 8.878 1.00 93.00 123 ALA A N 1
ATOM 932 C CA . ALA A 1 123 ? -3.212 11.041 9.999 1.00 93.00 123 ALA A CA 1
ATOM 933 C C . ALA A 1 123 ? -3.032 9.991 11.108 1.00 93.00 123 ALA A C 1
ATOM 935 O O . ALA A 1 123 ? -3.189 10.320 12.278 1.00 93.00 123 ALA A O 1
ATOM 936 N N . TYR A 1 124 ? -2.739 8.741 10.746 1.00 91.69 124 TYR A N 1
ATOM 937 C CA . TYR A 1 124 ? -2.682 7.618 11.684 1.00 91.69 124 TYR A CA 1
ATOM 938 C C . TYR A 1 124 ? -1.275 7.300 12.174 1.00 91.69 124 TYR A C 1
ATOM 940 O O . TYR A 1 124 ? -1.141 6.833 13.298 1.00 91.69 124 TYR A O 1
ATOM 948 N N . PHE A 1 125 ? -0.249 7.581 11.370 1.00 90.38 125 PHE A N 1
ATOM 949 C CA . PHE A 1 125 ? 1.142 7.266 11.709 1.00 90.38 125 PHE A CA 1
ATOM 950 C C . PHE A 1 125 ? 2.035 8.508 11.783 1.00 90.38 125 PHE A C 1
ATOM 952 O O . PHE A 1 125 ? 3.211 8.397 12.101 1.00 90.38 125 PHE A O 1
ATOM 959 N N . GLY A 1 126 ? 1.526 9.699 11.444 1.00 90.81 126 GLY A N 1
ATOM 960 C CA . GLY A 1 126 ? 2.346 10.916 11.389 1.00 90.81 126 GLY A CA 1
ATOM 961 C C . GLY A 1 126 ? 3.376 10.924 10.250 1.00 90.81 126 GLY A C 1
ATOM 962 O O . GLY A 1 126 ? 4.224 11.812 10.197 1.00 90.81 126 GLY A O 1
ATOM 963 N N . ILE A 1 127 ? 3.308 9.966 9.318 1.00 88.88 127 ILE A N 1
ATOM 964 C CA . ILE A 1 127 ? 4.320 9.766 8.274 1.00 88.88 127 ILE A CA 1
ATOM 965 C C . ILE A 1 127 ? 3.906 10.446 6.977 1.00 88.88 127 ILE A C 1
ATOM 967 O O . ILE A 1 127 ? 2.802 10.258 6.461 1.00 88.88 127 ILE A O 1
ATOM 971 N N . GLN A 1 128 ? 4.835 11.204 6.397 1.00 89.06 128 GLN A N 1
ATOM 972 C CA . GLN A 1 128 ? 4.676 11.756 5.059 1.00 89.06 128 GLN A CA 1
ATOM 973 C C . GLN A 1 128 ? 5.263 10.802 4.016 1.00 89.06 128 GLN A C 1
ATOM 975 O O . GLN A 1 128 ? 6.453 10.852 3.706 1.00 89.06 128 GLN A O 1
ATOM 980 N N . ALA A 1 129 ? 4.410 9.958 3.443 1.00 91.69 129 ALA A N 1
ATOM 981 C CA . ALA A 1 129 ? 4.803 9.087 2.343 1.00 91.69 129 ALA A CA 1
ATOM 982 C C . ALA A 1 129 ? 4.951 9.853 1.018 1.00 91.69 129 ALA A C 1
ATOM 984 O O . ALA A 1 129 ? 4.215 10.809 0.737 1.00 91.69 129 ALA A O 1
ATOM 985 N N . ARG A 1 130 ? 5.879 9.406 0.170 1.00 93.25 130 ARG A N 1
ATOM 986 C CA . ARG A 1 130 ? 6.060 9.904 -1.196 1.00 93.25 130 ARG A CA 1
ATOM 987 C C . ARG A 1 130 ? 5.148 9.121 -2.132 1.00 93.25 130 ARG A C 1
ATOM 989 O O . ARG A 1 130 ? 5.386 7.946 -2.365 1.00 93.25 130 ARG A O 1
ATOM 996 N N . LEU A 1 131 ? 4.140 9.787 -2.685 1.00 94.81 131 LEU A N 1
ATOM 997 C CA . LEU A 1 131 ? 3.207 9.218 -3.655 1.00 94.81 131 LEU A CA 1
ATOM 998 C C . LEU A 1 131 ? 3.591 9.646 -5.077 1.00 94.81 131 LEU A C 1
ATOM 1000 O O . LEU A 1 131 ? 3.822 10.828 -5.329 1.00 94.81 131 LEU A O 1
ATOM 1004 N N . GLN A 1 132 ? 3.666 8.692 -6.002 1.00 94.06 132 GLN A N 1
ATOM 1005 C CA . GLN A 1 132 ? 3.985 8.914 -7.411 1.00 94.06 132 GLN A CA 1
ATOM 1006 C C . GLN A 1 132 ? 3.006 8.137 -8.291 1.00 94.06 132 GLN A C 1
ATOM 1008 O O . GLN A 1 132 ? 2.872 6.926 -8.147 1.00 94.06 132 GLN A O 1
ATOM 1013 N N . PHE A 1 133 ? 2.357 8.829 -9.225 1.00 93.38 133 PHE A N 1
ATOM 1014 C CA . PHE A 1 133 ? 1.481 8.214 -10.223 1.00 93.38 133 PHE A CA 1
ATOM 1015 C C . PHE A 1 133 ? 2.258 7.916 -11.496 1.00 93.38 133 PHE A C 1
ATOM 1017 O O . PHE A 1 133 ? 3.061 8.742 -11.949 1.00 93.38 133 PHE A O 1
ATOM 1024 N N . ARG A 1 134 ? 2.041 6.734 -12.062 1.00 90.81 134 ARG A N 1
ATOM 1025 C CA . ARG A 1 134 ? 2.690 6.261 -13.280 1.00 90.81 134 ARG A CA 1
ATOM 1026 C C . ARG A 1 134 ? 1.693 5.521 -14.153 1.00 90.81 134 ARG A C 1
ATOM 1028 O O . ARG A 1 134 ? 0.695 4.987 -13.681 1.00 90.81 134 ARG A O 1
ATOM 1035 N N . THR A 1 135 ? 2.021 5.465 -15.433 1.00 87.88 135 THR A N 1
ATOM 1036 C CA . THR A 1 135 ? 1.354 4.586 -16.385 1.00 87.88 135 THR A CA 1
ATOM 1037 C C . THR A 1 135 ? 2.394 3.599 -16.884 1.00 87.88 135 THR A C 1
ATOM 1039 O O . THR A 1 135 ? 3.514 3.997 -17.212 1.00 87.88 135 THR A O 1
ATOM 1042 N N . SER A 1 136 ? 2.033 2.317 -16.884 1.00 81.06 136 SER A N 1
ATOM 1043 C CA . SER A 1 136 ? 2.852 1.246 -17.449 1.00 81.06 136 SER A CA 1
ATOM 1044 C C . SER A 1 136 ? 3.276 1.594 -18.878 1.00 81.06 136 SER A C 1
ATOM 1046 O O . SER A 1 136 ? 2.480 2.147 -19.640 1.00 81.06 136 SER A O 1
ATOM 1048 N N . SER A 1 137 ? 4.535 1.310 -19.191 1.00 80.50 137 SER A N 1
ATOM 1049 C CA . SER A 1 137 ? 5.198 1.616 -20.457 1.00 80.50 137 SER A CA 1
ATOM 1050 C C . SER A 1 137 ? 6.159 0.482 -20.787 1.00 80.50 137 SER A C 1
ATOM 1052 O O . SER A 1 137 ? 6.720 -0.129 -19.876 1.00 80.50 137 SER A O 1
ATOM 1054 N N . ASP A 1 138 ? 6.412 0.275 -22.076 1.00 77.56 138 ASP A N 1
ATOM 1055 C CA . ASP A 1 138 ? 7.435 -0.656 -22.568 1.00 77.56 138 ASP A CA 1
ATOM 1056 C C . ASP A 1 138 ? 8.862 -0.148 -22.286 1.00 77.56 138 ASP A C 1
ATOM 1058 O O . ASP A 1 138 ? 9.845 -0.873 -22.426 1.00 77.56 138 ASP A O 1
ATOM 1062 N N . THR A 1 139 ? 8.991 1.114 -21.865 1.00 80.00 139 THR A N 1
ATOM 1063 C CA . THR A 1 139 ? 10.250 1.718 -21.426 1.00 80.00 139 THR A CA 1
ATOM 1064 C C . THR A 1 139 ? 10.417 1.633 -19.910 1.00 80.00 139 THR A C 1
ATOM 1066 O O . THR A 1 139 ? 9.495 1.918 -19.139 1.00 80.00 139 THR A O 1
ATOM 1069 N N . VAL A 1 140 ? 11.632 1.291 -19.466 1.00 80.00 140 VAL A N 1
ATOM 1070 C CA . VAL A 1 140 ? 11.983 1.275 -18.040 1.00 80.00 140 VAL A CA 1
ATOM 1071 C C . VAL A 1 140 ? 11.925 2.696 -17.481 1.00 80.00 140 VAL A C 1
ATOM 1073 O O . VAL A 1 140 ? 12.602 3.602 -17.966 1.00 80.00 140 VAL A O 1
ATOM 1076 N N . GLN A 1 141 ? 1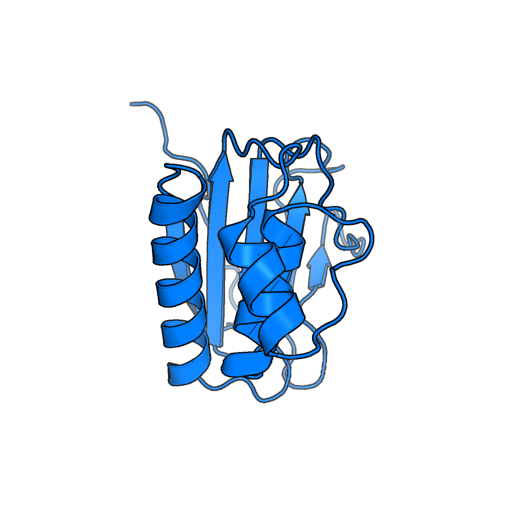1.132 2.883 -16.427 1.00 79.81 141 GLN A N 1
ATOM 1077 C CA . GLN A 1 141 ? 10.998 4.153 -15.717 1.00 79.81 141 GLN A CA 1
ATOM 1078 C C . GLN A 1 141 ? 11.718 4.066 -14.371 1.00 79.81 141 GLN A C 1
ATOM 1080 O O . GLN A 1 141 ? 11.278 3.353 -13.469 1.00 79.81 141 GLN A O 1
ATOM 1085 N N . VAL A 1 142 ? 12.818 4.806 -14.219 1.00 82.88 142 VAL A N 1
ATOM 1086 C CA . VAL A 1 142 ? 13.574 4.845 -12.959 1.00 82.88 142 VAL A CA 1
ATOM 1087 C C . VAL A 1 142 ? 12.831 5.694 -11.930 1.00 82.88 142 VAL A C 1
ATOM 1089 O O . VAL A 1 142 ? 12.405 6.819 -12.205 1.00 82.88 142 VAL A O 1
ATOM 1092 N N . LEU A 1 143 ? 12.679 5.151 -10.723 1.00 80.62 143 LEU A N 1
ATOM 1093 C CA . LEU A 1 143 ? 11.947 5.777 -9.631 1.00 80.62 143 LEU A CA 1
ATOM 1094 C C . LEU A 1 143 ? 12.829 5.916 -8.400 1.00 80.62 143 LEU A C 1
ATOM 1096 O O . LEU A 1 143 ? 13.146 4.937 -7.732 1.00 80.62 143 LEU A O 1
ATOM 1100 N N . ASN A 1 144 ? 13.134 7.161 -8.043 1.00 78.00 144 ASN A N 1
ATOM 1101 C CA . ASN A 1 144 ? 13.735 7.456 -6.751 1.00 78.00 144 ASN A CA 1
ATOM 1102 C C . ASN A 1 144 ? 12.638 7.430 -5.681 1.00 78.00 144 ASN A C 1
ATOM 1104 O O . ASN A 1 144 ? 11.709 8.249 -5.685 1.00 78.00 144 ASN A O 1
ATOM 1108 N N . THR A 1 145 ? 12.727 6.445 -4.791 1.00 72.88 145 THR A N 1
ATOM 1109 C CA . THR A 1 145 ? 11.773 6.208 -3.697 1.00 72.88 145 THR A CA 1
ATOM 1110 C C . THR A 1 145 ? 12.266 6.754 -2.357 1.00 72.88 145 THR A C 1
ATOM 1112 O O . THR A 1 145 ? 11.474 6.862 -1.419 1.00 72.88 145 THR A O 1
ATOM 1115 N N . THR A 1 146 ? 13.529 7.179 -2.278 1.00 68.31 146 THR A N 1
ATOM 1116 C CA . THR A 1 146 ? 14.122 7.893 -1.143 1.00 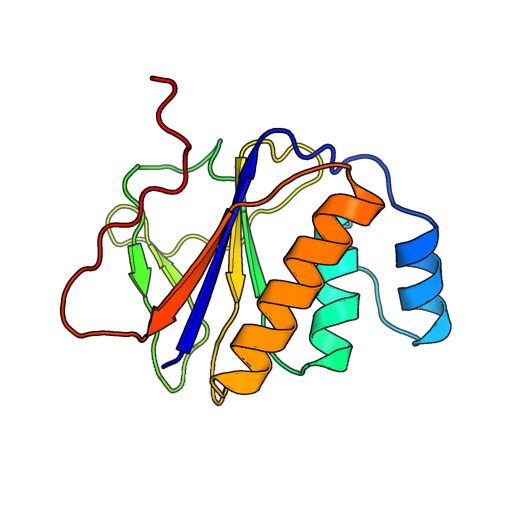68.31 146 THR A CA 1
ATOM 1117 C C . THR A 1 146 ? 14.245 9.390 -1.448 1.00 68.31 146 THR A C 1
ATOM 1119 O O . THR A 1 146 ? 14.390 9.804 -2.601 1.00 68.31 146 THR A O 1
ATOM 1122 N N . LYS A 1 147 ? 14.154 10.241 -0.416 1.00 57.62 147 LYS A N 1
ATOM 1123 C CA . LYS A 1 147 ? 14.655 11.618 -0.528 1.00 57.62 147 LYS A CA 1
ATOM 1124 C C . LYS A 1 147 ? 16.178 11.529 -0.526 1.00 57.62 147 LYS A C 1
ATOM 1126 O O . LYS A 1 147 ? 16.740 10.987 0.422 1.00 57.62 147 LYS A O 1
ATOM 1131 N N . THR A 1 148 ? 16.836 12.070 -1.543 1.00 46.06 148 THR A N 1
ATOM 1132 C CA . THR A 1 148 ? 18.250 12.422 -1.422 1.00 46.06 148 THR A CA 1
ATOM 1133 C C . THR A 1 148 ? 18.359 13.444 -0.297 1.00 46.06 148 THR A C 1
ATOM 1135 O O . THR A 1 148 ? 17.724 14.497 -0.352 1.00 46.06 148 THR A O 1
ATOM 1138 N N . VAL A 1 149 ? 19.088 13.097 0.762 1.00 44.03 149 VAL A N 1
ATOM 1139 C CA . VAL A 1 149 ? 19.499 14.072 1.770 1.00 44.03 149 VAL A CA 1
ATOM 1140 C C . VAL A 1 149 ? 20.589 14.891 1.089 1.00 44.03 149 VAL A C 1
ATOM 1142 O O . VAL A 1 149 ? 21.687 14.387 0.869 1.00 44.03 149 VAL A O 1
ATOM 1145 N N . SER A 1 150 ? 20.220 16.070 0.602 1.00 35.47 150 SER A N 1
ATOM 1146 C CA . SER A 1 150 ? 21.150 17.083 0.098 1.00 35.47 150 SER A CA 1
ATOM 1147 C C . SER A 1 150 ? 21.733 17.872 1.255 1.00 35.47 150 SER A C 1
ATOM 1149 O O . SER A 1 150 ? 20.904 18.277 2.105 1.00 35.47 150 SER A O 1
#

Organism: NCBI:txid1413187

Radius of gyration: 14.73 Å; chains: 1; bounding box: 39×30×40 Å